Protein AF-A0A0S4TQX4-F1 (afdb_monomer_lite)

Foldseek 3Di:
DDDDDDDDDDDDDDDDDPPPPDDVPQVQLQDQDDPCLVPPCWTAHGNRTDHHDLLLSLLQVLLLPDLQSKDAQVSSCVSSPHPDPDRDSCVSCVVPNVCCVQFWDQDPVVNMIHTDHTPVCVVPRD

Radius of gyration: 23.14 Å; chains: 1; bounding box: 47×62×69 Å

pLDDT: mean 83.8, std 21.88, range [33.94, 98.69]

Organism: Ralstonia solanacearum (NCBI:txid305)

Sequence (126 aa):
MARSSRFLKVPANAPGTQQVGGEAEPRLTAQTTLRYVRSLGKAFIEGTECPLEPRQQAMLLALINDLNHEMGQDVLKAACGSQEQRFSPSKAFGRNPVVYKTFIRYLRDDERYALIIPDADRDWLR

Structure (mmCIF, N/CA/C/O backbone):
data_AF-A0A0S4TQX4-F1
#
_entry.id   AF-A0A0S4TQX4-F1
#
loop_
_atom_site.group_PDB
_atom_site.id
_atom_site.type_symbol
_atom_site.label_atom_id
_atom_site.label_alt_id
_atom_site.label_comp_id
_atom_site.label_asym_id
_atom_site.label_entity_id
_atom_site.label_seq_id
_atom_site.pdbx_PDB_ins_code
_atom_site.Cartn_x
_atom_site.Cartn_y
_atom_site.Cartn_z
_atom_site.occupancy
_atom_site.B_iso_or_equiv
_atom_site.auth_seq_id
_atom_site.auth_comp_id
_atom_site.auth_asym_id
_atom_site.auth_atom_id
_atom_site.pdbx_PDB_model_num
ATOM 1 N N . MET A 1 1 ? -28.808 48.641 56.479 1.00 40.00 1 MET A N 1
ATOM 2 C CA . MET A 1 1 ? -28.043 47.371 56.410 1.00 40.00 1 MET A CA 1
ATOM 3 C C . MET A 1 1 ? -28.328 46.767 55.035 1.00 40.00 1 MET A C 1
ATOM 5 O O . MET A 1 1 ? -29.462 46.399 54.806 1.00 40.00 1 MET A O 1
ATOM 9 N N . ALA A 1 2 ? -27.537 46.980 53.982 1.00 38.94 2 ALA A N 1
ATOM 10 C CA . ALA A 1 2 ? -26.154 46.571 53.698 1.00 38.94 2 ALA A CA 1
ATOM 11 C C . ALA A 1 2 ? -25.983 45.079 53.321 1.00 38.94 2 ALA A C 1
ATOM 13 O O . ALA A 1 2 ? -26.221 44.214 54.155 1.00 38.94 2 ALA A O 1
ATOM 14 N N . ARG A 1 3 ? -25.404 44.888 52.115 1.00 42.16 3 ARG A N 1
ATOM 15 C CA . ARG A 1 3 ? -24.689 43.736 51.499 1.00 42.16 3 ARG A CA 1
ATOM 16 C C . ARG A 1 3 ? -25.483 42.953 50.437 1.00 42.16 3 ARG A C 1
ATOM 18 O O . ARG A 1 3 ? -26.520 42.401 50.751 1.00 42.16 3 ARG A O 1
ATOM 25 N N . SER A 1 4 ? -25.148 42.986 49.139 1.00 39.31 4 SER A N 1
ATOM 26 C CA . SER A 1 4 ? -23.879 42.809 48.383 1.00 39.31 4 SER A CA 1
ATOM 27 C C . SER A 1 4 ? -23.724 41.379 47.834 1.00 39.31 4 SER A C 1
ATOM 29 O O . SER A 1 4 ? -23.507 40.439 48.587 1.00 39.31 4 SER A O 1
ATOM 31 N N . SER A 1 5 ? -23.855 41.294 46.504 1.00 43.19 5 SER A N 1
ATOM 32 C CA . SER A 1 5 ? -23.213 40.439 45.489 1.00 43.19 5 SER A CA 1
ATOM 33 C C . SER A 1 5 ? -22.584 39.084 45.867 1.00 43.19 5 SER A C 1
ATOM 35 O O . SER A 1 5 ? -21.618 39.050 46.622 1.00 43.19 5 SER A O 1
ATOM 37 N N . ARG A 1 6 ? -22.930 38.019 45.119 1.00 45.22 6 ARG A N 1
ATOM 38 C CA . ARG A 1 6 ? -22.107 37.399 44.039 1.00 45.22 6 ARG A CA 1
ATOM 39 C C . ARG A 1 6 ? -22.551 35.964 43.705 1.00 45.22 6 ARG A C 1
ATOM 41 O O . ARG A 1 6 ? -22.716 35.138 44.587 1.00 45.22 6 ARG A O 1
ATOM 48 N N . PHE A 1 7 ? -22.631 35.715 42.395 1.00 44.69 7 PHE A N 1
ATOM 49 C CA . PHE A 1 7 ? -22.237 34.514 41.645 1.00 44.69 7 PHE A CA 1
ATOM 50 C C . PHE A 1 7 ? -22.192 33.159 42.366 1.00 44.69 7 PHE A C 1
ATOM 52 O O . PHE A 1 7 ? -21.257 32.885 43.112 1.00 44.69 7 PHE A O 1
ATOM 59 N N . LEU A 1 8 ? -23.041 32.235 41.907 1.00 44.78 8 LEU A N 1
ATOM 60 C CA . LEU A 1 8 ? -22.633 30.846 41.710 1.00 44.78 8 LEU A CA 1
ATOM 61 C C . LEU A 1 8 ? -22.920 30.430 40.264 1.00 44.78 8 LEU A C 1
ATOM 63 O O . LEU A 1 8 ? -24.003 30.611 39.715 1.00 44.78 8 LEU A O 1
ATOM 67 N N . LYS A 1 9 ? -21.839 29.963 39.653 1.00 42.19 9 LYS A N 1
ATOM 68 C CA . LYS A 1 9 ? -21.628 29.577 38.266 1.00 42.19 9 LYS A CA 1
ATOM 69 C C . LYS A 1 9 ? -22.292 28.224 38.024 1.00 42.19 9 LYS A C 1
ATOM 71 O O . LYS A 1 9 ? -21.922 27.249 38.668 1.00 42.19 9 LYS A O 1
ATOM 76 N N . VAL A 1 10 ? -23.248 28.165 37.101 1.00 45.25 10 VAL A N 1
ATOM 77 C CA . VAL A 1 10 ? -23.809 26.892 36.630 1.00 45.25 10 VAL A CA 1
ATOM 78 C C . VAL A 1 10 ? -22.769 26.246 35.703 1.00 45.25 10 VAL A C 1
ATOM 80 O O . VAL A 1 10 ? -22.313 26.919 34.772 1.00 45.25 10 VAL A O 1
ATOM 83 N N . PRO A 1 11 ? -22.310 25.008 35.949 1.00 39.53 11 PRO A N 1
ATOM 84 C CA . PRO A 1 11 ? -21.361 24.355 35.059 1.00 39.53 11 PRO A CA 1
ATOM 85 C C . PRO A 1 11 ? -22.035 23.979 33.734 1.00 39.53 11 PRO A C 1
ATOM 87 O O . PRO A 1 11 ? -23.145 23.451 33.704 1.00 39.53 11 PRO A O 1
ATOM 90 N N . ALA A 1 12 ? -21.329 24.255 32.637 1.00 42.62 12 ALA A N 1
ATOM 91 C CA . ALA A 1 12 ? -21.652 23.771 31.306 1.00 42.62 12 ALA A CA 1
ATOM 92 C C . ALA A 1 12 ? -21.514 22.245 31.287 1.00 42.62 12 ALA A C 1
ATOM 94 O O . ALA A 1 12 ? -20.403 21.719 31.336 1.00 42.62 12 ALA A O 1
ATOM 95 N N . ASN A 1 13 ? -22.641 21.539 31.227 1.00 38.59 13 ASN A N 1
ATOM 96 C CA . ASN A 1 13 ? -22.648 20.112 30.960 1.00 38.59 13 ASN A CA 1
ATOM 97 C C . ASN A 1 13 ? -22.703 19.928 29.441 1.00 38.59 13 ASN A C 1
ATOM 99 O O . ASN A 1 13 ? -23.760 20.068 28.830 1.00 38.59 13 ASN A O 1
ATOM 103 N N . ALA A 1 14 ? -21.547 19.677 28.831 1.00 48.62 14 ALA A N 1
ATOM 104 C CA . ALA A 1 14 ? -21.477 19.096 27.502 1.00 48.62 14 ALA A CA 1
ATOM 105 C C . ALA A 1 14 ? -21.690 17.579 27.633 1.00 48.62 14 ALA A C 1
ATOM 107 O O . ALA A 1 14 ? -20.909 16.930 28.328 1.00 48.62 14 ALA A O 1
ATOM 108 N N . PRO A 1 15 ? -22.682 16.979 26.965 1.00 43.34 15 PRO A N 1
ATOM 109 C CA . PRO A 1 15 ? -22.567 15.606 26.504 1.00 43.34 15 PRO A CA 1
ATOM 110 C C . PRO A 1 15 ? -21.879 15.683 25.131 1.00 43.34 15 PRO A C 1
ATOM 112 O O . PRO A 1 15 ? -22.400 16.274 24.192 1.00 43.34 15 PRO A O 1
ATOM 115 N N . GLY A 1 16 ? -20.626 15.261 24.987 1.00 33.94 16 GLY A N 1
ATOM 116 C CA . GLY A 1 16 ? -20.206 13.905 25.307 1.00 33.94 16 GLY A CA 1
ATOM 117 C C . GLY A 1 16 ? -20.527 13.059 24.082 1.00 33.94 16 GLY A C 1
ATOM 118 O O . GLY A 1 16 ? -21.672 12.673 23.892 1.00 33.94 16 GLY A O 1
ATOM 119 N N . THR A 1 17 ? -19.517 12.909 23.226 1.00 47.66 17 THR A N 1
ATOM 120 C CA . THR A 1 17 ? -19.334 11.911 22.166 1.00 47.66 17 THR A CA 1
ATOM 121 C C . THR A 1 17 ? -20.561 11.036 21.897 1.00 47.66 17 THR A C 1
ATOM 123 O O . THR A 1 17 ? -20.849 10.127 22.672 1.00 47.66 17 THR A O 1
ATOM 126 N N . GLN A 1 18 ? -21.259 11.282 20.782 1.00 43.38 18 GLN A N 1
ATOM 127 C CA . GLN A 1 18 ? -22.227 10.324 20.246 1.00 43.38 18 GLN A CA 1
ATOM 128 C C . GLN A 1 18 ? -21.503 8.995 20.006 1.00 43.38 18 GLN A C 1
ATOM 130 O O . GLN A 1 18 ? -20.780 8.831 19.025 1.00 43.38 18 GLN A O 1
ATOM 135 N N . GLN A 1 19 ? -21.692 8.054 20.930 1.00 52.84 19 GLN A N 1
ATOM 136 C CA . GLN A 1 19 ? -21.580 6.640 20.632 1.00 52.84 19 GLN A CA 1
ATOM 137 C C . GLN A 1 19 ? -22.751 6.295 19.720 1.00 52.84 19 GLN A C 1
ATOM 139 O O . GLN A 1 19 ? -23.886 6.159 20.171 1.00 52.84 19 GLN A O 1
ATOM 144 N N . VAL A 1 20 ? -22.473 6.185 18.426 1.00 47.66 20 VAL A N 1
ATOM 145 C CA . VAL A 1 20 ? -23.361 5.491 17.498 1.00 47.66 20 VAL A CA 1
ATOM 146 C C . VAL A 1 20 ? -22.886 4.046 17.458 1.00 47.66 20 VAL A C 1
ATOM 148 O O . VAL A 1 20 ? -22.160 3.648 16.559 1.00 47.66 20 VAL A O 1
ATOM 151 N N . GLY A 1 21 ? -23.254 3.289 18.490 1.00 49.78 21 GLY A N 1
ATOM 152 C CA . GLY A 1 21 ? -23.304 1.836 18.407 1.00 49.78 21 GLY A CA 1
ATOM 153 C C . GLY A 1 21 ? -24.682 1.463 17.879 1.00 49.78 21 GLY A C 1
ATOM 154 O O . GLY A 1 21 ? -25.682 1.690 18.557 1.00 49.78 21 GLY A O 1
ATOM 155 N N . GLY A 1 22 ? -24.745 0.943 16.657 1.00 39.22 22 GLY A N 1
ATOM 156 C CA . GLY A 1 22 ? -25.994 0.532 16.022 1.00 39.22 22 GLY A CA 1
ATOM 157 C C . GLY A 1 22 ? -25.783 -0.717 15.184 1.00 39.22 22 GLY A C 1
ATOM 158 O O . GLY A 1 22 ? -25.526 -0.596 13.996 1.00 39.22 22 GLY A O 1
ATOM 159 N N . GLU A 1 23 ? -25.827 -1.882 15.838 1.00 46.19 23 GLU A N 1
ATOM 160 C CA . GLU A 1 23 ? -26.250 -3.235 15.397 1.00 46.19 23 GLU A CA 1
ATOM 161 C C . GLU A 1 23 ? -25.882 -3.793 13.993 1.00 46.19 23 GLU A C 1
ATOM 163 O O . GLU A 1 23 ? -26.218 -4.931 13.678 1.00 46.19 23 GLU A O 1
ATOM 168 N N . ALA A 1 24 ? -25.075 -3.098 13.192 1.00 45.72 24 ALA A N 1
ATOM 169 C CA . ALA A 1 24 ? -24.339 -3.604 12.024 1.00 45.72 24 ALA A CA 1
ATOM 170 C C . ALA A 1 24 ? -22.827 -3.752 12.311 1.00 45.72 24 ALA A C 1
ATOM 172 O O . ALA A 1 24 ? -22.045 -4.175 11.456 1.00 45.72 24 ALA A O 1
ATOM 173 N N . GLU A 1 25 ? -22.416 -3.399 13.529 1.00 44.56 25 GLU A N 1
ATOM 174 C CA . GLU A 1 25 ? -21.033 -3.122 13.910 1.00 44.56 25 GLU A CA 1
ATOM 175 C C . GLU A 1 25 ? -20.075 -4.322 13.962 1.00 44.56 25 GLU A C 1
ATOM 177 O O . GLU A 1 25 ? -18.976 -4.164 13.438 1.00 44.56 25 GLU A O 1
ATOM 182 N N . PRO A 1 26 ? -20.407 -5.538 14.451 1.00 44.69 26 PRO A N 1
ATOM 183 C CA . PRO A 1 26 ? -19.374 -6.560 14.663 1.00 44.69 26 PRO A CA 1
ATOM 184 C C . PRO A 1 26 ? -18.709 -7.027 13.360 1.00 44.69 26 PRO A C 1
ATOM 186 O O . PRO A 1 26 ? -17.575 -7.501 13.375 1.00 44.69 26 PRO A O 1
ATOM 189 N N . ARG A 1 27 ? -19.398 -6.883 12.217 1.00 47.56 27 ARG A N 1
ATOM 190 C CA . ARG A 1 27 ? -18.833 -7.221 10.906 1.00 47.56 27 ARG A CA 1
ATOM 191 C C . ARG A 1 27 ? -17.927 -6.146 10.346 1.00 47.56 27 ARG A C 1
ATOM 193 O O . ARG A 1 27 ? -17.054 -6.524 9.585 1.00 47.56 27 ARG A O 1
ATOM 200 N N . LEU A 1 28 ? -18.146 -4.864 10.643 1.00 51.53 28 LEU A N 1
ATOM 201 C CA . LEU A 1 28 ? -17.293 -3.762 10.177 1.00 51.53 28 LEU A CA 1
ATOM 202 C C . LEU A 1 28 ? -16.094 -3.574 11.114 1.00 51.53 28 LEU A C 1
ATOM 204 O O . LEU A 1 28 ? -14.975 -3.376 10.646 1.00 51.53 28 LEU A O 1
ATOM 208 N N . THR A 1 29 ? -16.301 -3.757 12.420 1.00 56.84 29 THR A N 1
ATOM 209 C CA . THR A 1 29 ? -15.272 -3.642 13.467 1.00 56.84 29 THR A CA 1
ATOM 210 C C . THR A 1 29 ? -14.285 -4.808 13.504 1.00 56.84 29 THR A C 1
ATOM 212 O O . THR A 1 29 ? -13.461 -4.856 14.406 1.00 56.84 29 THR A O 1
ATOM 215 N N . ALA A 1 30 ? -14.372 -5.768 12.582 1.00 76.44 30 ALA A N 1
ATOM 216 C CA . ALA A 1 30 ? -13.434 -6.887 12.472 1.00 76.44 30 ALA A CA 1
ATOM 217 C C . ALA A 1 30 ? -12.816 -7.003 11.067 1.00 76.44 30 ALA A C 1
ATOM 219 O O . ALA A 1 30 ? -12.166 -8.000 10.763 1.00 76.44 30 ALA A O 1
ATOM 220 N N . GLN A 1 31 ? -13.017 -6.022 10.178 1.00 90.00 31 GLN A N 1
ATOM 221 C CA . GLN A 1 31 ? -12.519 -6.137 8.804 1.00 90.00 31 GLN A CA 1
ATOM 222 C C . GLN A 1 31 ? -11.063 -5.719 8.694 1.00 90.00 31 GLN A C 1
ATOM 224 O O . GLN A 1 31 ? -10.644 -4.677 9.203 1.00 90.00 31 GLN A O 1
ATOM 229 N N . THR A 1 32 ? -10.315 -6.514 7.940 1.00 96.50 32 THR A N 1
ATOM 230 C CA . THR A 1 32 ? -9.062 -6.080 7.335 1.00 96.50 32 THR A CA 1
ATOM 231 C C . THR A 1 32 ? -9.394 -5.461 5.981 1.00 96.50 32 THR A C 1
ATOM 233 O O . THR A 1 32 ? -9.932 -6.155 5.123 1.00 96.50 32 THR A O 1
ATOM 236 N N . THR A 1 33 ? -9.148 -4.161 5.797 1.00 97.12 33 THR A N 1
ATOM 237 C CA . THR A 1 33 ? -9.560 -3.425 4.587 1.00 97.12 33 THR A CA 1
ATOM 238 C C . THR A 1 33 ? -8.674 -2.212 4.276 1.00 97.12 33 THR A C 1
ATOM 240 O O . THR A 1 33 ? -8.164 -1.526 5.170 1.00 97.12 33 THR A O 1
ATOM 243 N N . LEU A 1 34 ? -8.535 -1.928 2.978 1.00 97.94 34 LEU A N 1
ATOM 244 C CA . LEU A 1 34 ? -7.837 -0.792 2.376 1.00 97.94 34 LEU A CA 1
ATOM 245 C C . LEU A 1 34 ? -8.779 0.325 1.884 1.00 97.94 34 LEU A C 1
ATOM 2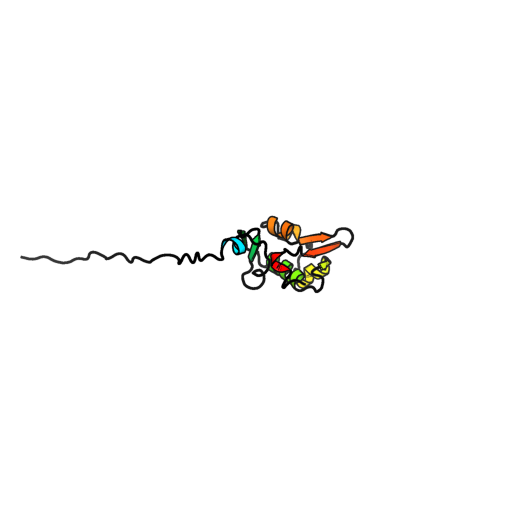47 O O . LEU A 1 34 ? -8.300 1.340 1.369 1.00 97.94 34 LEU A O 1
ATOM 251 N N . ARG A 1 35 ? -10.105 0.202 2.053 1.00 96.50 35 ARG A N 1
ATOM 252 C CA . ARG A 1 35 ? -11.100 1.180 1.549 1.00 96.50 35 ARG A CA 1
ATOM 253 C C . ARG A 1 35 ? -10.835 2.624 1.980 1.00 96.50 35 ARG A C 1
ATOM 255 O O . ARG A 1 35 ? -11.148 3.568 1.256 1.00 96.50 35 ARG A O 1
ATOM 262 N N . TYR A 1 36 ? -10.241 2.801 3.155 1.00 96.81 36 TYR A N 1
ATOM 263 C CA . TYR A 1 36 ? -10.014 4.105 3.777 1.00 96.81 36 TYR A CA 1
ATOM 264 C C . TYR A 1 36 ? -8.631 4.699 3.485 1.00 96.81 36 TYR A C 1
ATOM 266 O O . TYR A 1 36 ? -8.333 5.813 3.925 1.00 96.81 36 TYR A O 1
ATOM 274 N N . VAL A 1 37 ? -7.792 4.008 2.704 1.00 97.94 37 VAL A N 1
ATOM 275 C CA . VAL A 1 37 ? -6.441 4.483 2.380 1.00 97.94 37 VAL A CA 1
ATOM 276 C C . VAL A 1 37 ? -6.512 5.793 1.606 1.00 97.94 37 VAL A C 1
ATOM 278 O O . VAL A 1 37 ? -5.784 6.726 1.927 1.00 97.94 37 VAL A O 1
ATOM 281 N N . ARG A 1 38 ? -7.405 5.911 0.616 1.00 96.94 38 ARG A N 1
ATOM 282 C CA . ARG A 1 38 ? -7.525 7.128 -0.203 1.00 96.94 38 ARG A CA 1
ATOM 283 C C . ARG A 1 38 ? -8.141 8.298 0.558 1.00 96.94 38 ARG A C 1
ATOM 285 O O . ARG A 1 38 ? -7.643 9.412 0.450 1.00 96.94 38 ARG A O 1
ATOM 292 N N . SER A 1 39 ? -9.229 8.052 1.281 1.00 96.44 39 SER A N 1
ATOM 293 C CA . SER A 1 39 ? -10.046 9.101 1.897 1.00 96.44 39 SER A CA 1
ATOM 294 C C . SER A 1 39 ? -9.522 9.560 3.256 1.00 96.44 39 SER A C 1
ATOM 296 O O . SER A 1 39 ? -9.597 10.748 3.552 1.00 96.44 39 SER A O 1
ATOM 298 N N . LEU A 1 40 ? -8.993 8.643 4.073 1.00 96.25 40 LEU A N 1
ATOM 299 C CA . LEU A 1 40 ? -8.619 8.916 5.466 1.00 96.25 40 LEU A CA 1
ATOM 300 C C . LEU A 1 40 ? -7.127 8.721 5.759 1.00 96.25 40 LEU A C 1
ATOM 302 O O . LEU A 1 40 ? -6.690 9.056 6.856 1.00 96.25 40 LEU A O 1
ATOM 306 N N . GLY A 1 41 ? -6.348 8.151 4.833 1.00 97.69 41 GLY A N 1
ATOM 307 C CA . GLY A 1 41 ? -4.956 7.781 5.112 1.00 97.69 41 GLY A CA 1
ATOM 308 C C . GLY A 1 41 ? -4.842 6.703 6.193 1.00 97.69 41 GLY A C 1
ATOM 309 O O . GLY A 1 41 ? -3.897 6.700 6.980 1.00 97.69 41 GLY A O 1
ATOM 310 N N . LYS A 1 42 ? -5.823 5.797 6.255 1.00 97.69 42 LYS A N 1
ATOM 311 C CA . LYS A 1 42 ? -5.879 4.702 7.228 1.00 97.69 42 LYS A CA 1
ATOM 312 C C . LYS A 1 42 ? -6.088 3.369 6.524 1.00 97.69 42 LYS A C 1
ATOM 314 O O . LYS A 1 42 ? -6.860 3.285 5.571 1.00 97.69 42 LYS A O 1
ATOM 319 N N . ALA A 1 43 ? -5.442 2.333 7.040 1.00 97.44 43 ALA A N 1
ATOM 320 C CA . ALA A 1 43 ? -5.841 0.950 6.809 1.00 97.44 43 ALA A CA 1
ATOM 321 C C . ALA A 1 43 ? -6.512 0.410 8.077 1.00 97.44 43 ALA A C 1
ATOM 323 O O . ALA A 1 43 ? -6.280 0.932 9.168 1.00 97.44 43 ALA A O 1
ATOM 324 N N . PHE A 1 44 ? -7.327 -0.628 7.943 1.00 97.06 44 PHE A N 1
ATOM 325 C CA . PHE A 1 44 ? -7.901 -1.339 9.083 1.00 97.06 44 PHE A CA 1
ATOM 326 C C . PHE A 1 44 ? -7.434 -2.784 9.033 1.00 97.06 44 PHE A C 1
ATOM 328 O O . PHE A 1 44 ? -7.426 -3.379 7.958 1.00 97.06 44 PHE A O 1
ATOM 335 N N . ILE 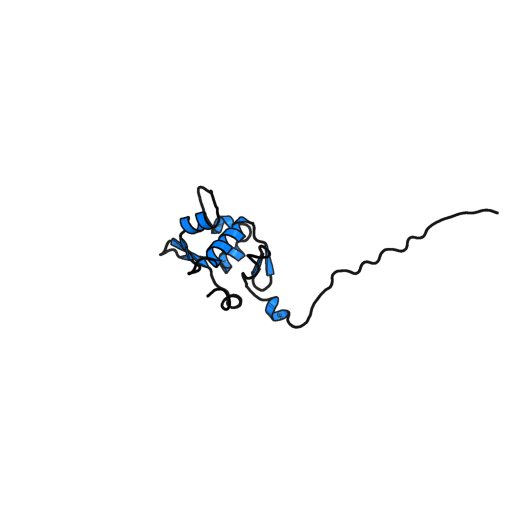A 1 45 ? -7.022 -3.334 10.171 1.00 97.00 45 ILE A N 1
ATOM 336 C CA . ILE A 1 45 ? -6.598 -4.731 10.298 1.00 97.00 45 ILE A CA 1
ATOM 337 C C . ILE A 1 45 ? -7.402 -5.330 11.435 1.00 97.00 45 ILE A C 1
ATOM 339 O O . ILE A 1 45 ? -7.253 -4.897 12.575 1.00 97.00 45 ILE A O 1
ATOM 343 N N . GLU A 1 46 ? -8.294 -6.264 11.109 1.00 94.69 46 GLU A N 1
ATOM 344 C CA . GLU A 1 46 ? -9.248 -6.834 12.068 1.00 94.69 46 GLU A CA 1
ATOM 345 C C . GLU A 1 46 ? -10.000 -5.732 12.843 1.00 94.69 46 GLU A C 1
ATOM 347 O O . GLU A 1 46 ? -10.168 -5.790 14.056 1.00 94.69 46 GLU A O 1
ATOM 352 N N . GLY A 1 47 ? -10.381 -4.662 12.130 1.00 91.88 47 GLY A N 1
ATOM 353 C CA . GLY A 1 47 ? -11.023 -3.463 12.678 1.00 91.88 47 GLY A CA 1
ATOM 354 C C . GLY A 1 47 ? -10.136 -2.530 13.500 1.00 91.88 47 GLY A C 1
ATOM 355 O O . GLY A 1 47 ? -10.585 -1.453 13.886 1.00 91.88 47 GLY A O 1
ATOM 356 N N . THR A 1 48 ? -8.869 -2.875 13.725 1.00 94.62 48 THR A N 1
ATOM 357 C CA . THR A 1 48 ? -7.904 -1.969 14.352 1.00 94.62 48 THR A CA 1
ATOM 358 C C . THR A 1 48 ? -7.448 -0.917 13.349 1.00 94.62 48 THR A C 1
ATOM 360 O O . THR A 1 48 ? -6.875 -1.241 12.304 1.00 94.62 48 THR A O 1
ATOM 363 N N . GLU A 1 49 ? -7.664 0.355 13.684 1.00 95.44 49 GLU A N 1
ATOM 364 C CA . GLU A 1 49 ? -7.171 1.478 12.890 1.00 95.44 49 GLU A CA 1
ATOM 365 C C . GLU A 1 49 ? -5.642 1.495 12.841 1.00 95.44 49 GLU A C 1
A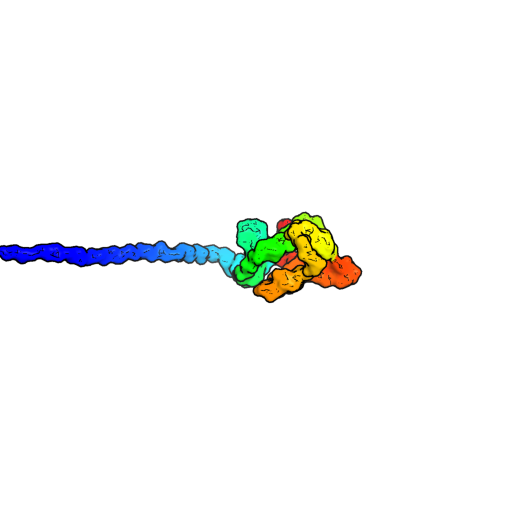TOM 367 O O . GLU A 1 49 ? -4.959 1.542 13.863 1.00 95.44 49 GLU A O 1
ATOM 372 N N . CYS A 1 50 ? -5.105 1.541 11.627 1.00 97.12 50 CYS A N 1
ATOM 373 C CA . CYS A 1 50 ? -3.685 1.675 11.352 1.00 97.12 50 CYS A CA 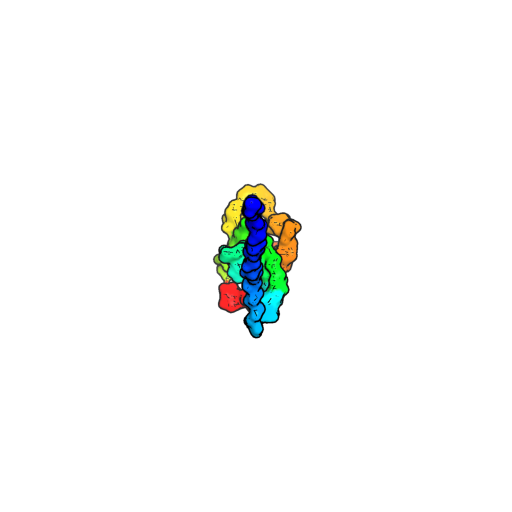1
ATOM 374 C C . CYS A 1 50 ? -3.448 2.981 10.577 1.00 97.12 50 CYS A C 1
ATOM 376 O O . CYS A 1 50 ? -3.580 2.994 9.347 1.00 97.12 50 CYS A O 1
ATOM 378 N N . PRO A 1 51 ? -3.105 4.089 11.264 1.00 97.69 51 PRO A N 1
ATOM 379 C CA . PRO A 1 51 ? -2.722 5.331 10.603 1.00 97.69 51 PRO A CA 1
ATOM 380 C C . PRO A 1 51 ? -1.507 5.116 9.698 1.00 97.69 51 PRO A C 1
ATOM 382 O O . PRO A 1 51 ? -0.547 4.436 10.078 1.00 97.69 51 PRO A O 1
ATOM 385 N N . LEU A 1 52 ? -1.553 5.700 8.503 1.00 98.38 52 LEU A N 1
ATOM 386 C CA . LEU A 1 52 ? -0.481 5.614 7.522 1.00 98.38 52 LEU A CA 1
ATOM 387 C C . LEU A 1 52 ? 0.275 6.935 7.470 1.00 98.38 52 LEU A C 1
ATOM 389 O O . LEU A 1 52 ? -0.317 8.009 7.377 1.00 98.38 52 LEU A O 1
ATOM 393 N N . GLU A 1 53 ? 1.601 6.860 7.468 1.00 97.38 53 GLU A N 1
ATOM 394 C CA . GLU A 1 53 ? 2.402 8.018 7.079 1.00 97.38 53 GLU A CA 1
ATOM 395 C C . GLU A 1 53 ? 2.142 8.355 5.598 1.00 97.38 53 GLU A C 1
ATOM 397 O O . GLU A 1 53 ? 1.868 7.442 4.810 1.00 97.38 53 GLU A O 1
ATOM 402 N N . PRO A 1 54 ? 2.297 9.621 5.160 1.00 96.88 54 PRO A N 1
ATOM 403 C CA . PRO A 1 54 ? 2.008 10.020 3.777 1.00 96.88 54 PRO A CA 1
ATOM 404 C C . PRO A 1 54 ? 2.683 9.128 2.729 1.00 96.88 54 PRO A C 1
ATOM 406 O O . PRO A 1 54 ? 2.096 8.769 1.711 1.00 96.88 54 PRO A O 1
ATOM 409 N N . ARG A 1 55 ? 3.913 8.692 3.013 1.00 95.62 55 ARG A N 1
ATOM 410 C CA . ARG A 1 55 ? 4.660 7.788 2.140 1.00 95.62 55 ARG A CA 1
ATOM 411 C C . ARG A 1 55 ? 4.085 6.369 2.105 1.00 95.62 55 ARG A C 1
ATOM 413 O O . ARG A 1 55 ? 4.048 5.748 1.048 1.00 95.62 55 ARG A O 1
ATOM 420 N N . GLN A 1 56 ? 3.651 5.851 3.252 1.00 98.06 56 GLN A N 1
ATOM 421 C CA . GLN A 1 56 ? 3.004 4.540 3.366 1.00 98.06 56 GLN A CA 1
ATOM 422 C C . GLN A 1 56 ? 1.692 4.522 2.581 1.00 98.06 56 GLN A C 1
ATOM 424 O O . GLN A 1 56 ? 1.459 3.614 1.784 1.00 98.06 56 GLN A O 1
ATOM 429 N N . GLN A 1 57 ? 0.893 5.579 2.740 1.00 98.50 57 GLN A N 1
ATOM 430 C CA . GLN A 1 57 ? -0.331 5.793 1.980 1.00 98.50 57 GLN A CA 1
ATOM 431 C C . GLN A 1 57 ? -0.050 5.869 0.474 1.00 98.50 57 GLN A C 1
ATOM 433 O O . GLN A 1 57 ? -0.720 5.189 -0.297 1.00 98.50 57 GLN A O 1
ATOM 438 N N . ALA A 1 58 ? 0.963 6.629 0.049 1.00 98.44 58 ALA A N 1
ATOM 439 C CA . ALA A 1 58 ? 1.326 6.751 -1.363 1.00 98.44 58 ALA A CA 1
ATOM 440 C C . ALA A 1 58 ? 1.728 5.406 -1.994 1.00 98.44 58 ALA A C 1
ATOM 442 O O . ALA A 1 58 ? 1.316 5.114 -3.114 1.00 98.44 58 ALA A O 1
ATOM 443 N N . MET A 1 59 ? 2.484 4.561 -1.282 1.00 98.50 59 MET A N 1
ATOM 444 C CA . MET A 1 59 ? 2.842 3.221 -1.770 1.00 98.50 59 MET A CA 1
ATOM 445 C C . MET A 1 59 ? 1.621 2.303 -1.904 1.00 98.50 59 MET A C 1
ATOM 447 O O . MET A 1 59 ? 1.479 1.632 -2.922 1.00 98.50 59 MET A O 1
ATOM 451 N N . LEU A 1 60 ? 0.720 2.292 -0.914 1.00 98.62 60 LEU A N 1
ATOM 452 C CA . LEU A 1 60 ? -0.512 1.501 -0.997 1.00 98.62 60 LEU A CA 1
ATOM 453 C C . LEU A 1 60 ? -1.426 2.000 -2.118 1.00 98.62 60 LEU A C 1
ATOM 455 O O . LEU A 1 60 ? -1.960 1.188 -2.862 1.00 98.62 60 LEU A O 1
ATOM 459 N N . LEU A 1 61 ? -1.566 3.318 -2.292 1.00 98.69 61 LEU A N 1
ATOM 460 C CA . LEU A 1 61 ? -2.337 3.891 -3.398 1.00 98.69 61 LEU A CA 1
ATOM 461 C C . LEU A 1 61 ? -1.744 3.545 -4.761 1.00 98.69 61 LEU A C 1
ATOM 463 O O . LEU A 1 61 ? -2.508 3.293 -5.686 1.00 98.69 61 LEU A O 1
ATOM 467 N N . ALA A 1 62 ? -0.417 3.531 -4.897 1.00 98.56 62 ALA A N 1
ATOM 468 C CA . ALA A 1 62 ? 0.229 3.120 -6.138 1.00 98.56 62 ALA A CA 1
ATOM 469 C C . ALA A 1 62 ? -0.156 1.677 -6.497 1.00 98.56 62 ALA A C 1
ATOM 471 O O . ALA A 1 62 ? -0.651 1.447 -7.593 1.00 98.56 62 ALA A O 1
ATOM 472 N N . LEU A 1 63 ? -0.041 0.739 -5.551 1.00 98.56 63 LEU A N 1
ATOM 473 C CA . LEU A 1 63 ? -0.436 -0.658 -5.762 1.00 98.56 63 LEU A CA 1
ATOM 474 C C . LEU A 1 63 ? -1.948 -0.817 -6.005 1.00 98.56 63 LEU A C 1
ATOM 476 O O . LEU A 1 63 ? -2.346 -1.519 -6.922 1.00 98.56 63 LEU A O 1
ATOM 480 N N . ILE A 1 64 ? -2.801 -0.127 -5.242 1.00 98.38 64 ILE A N 1
ATOM 481 C CA . ILE A 1 64 ? -4.266 -0.143 -5.428 1.00 98.38 64 ILE A CA 1
ATOM 482 C C . ILE A 1 64 ? -4.666 0.299 -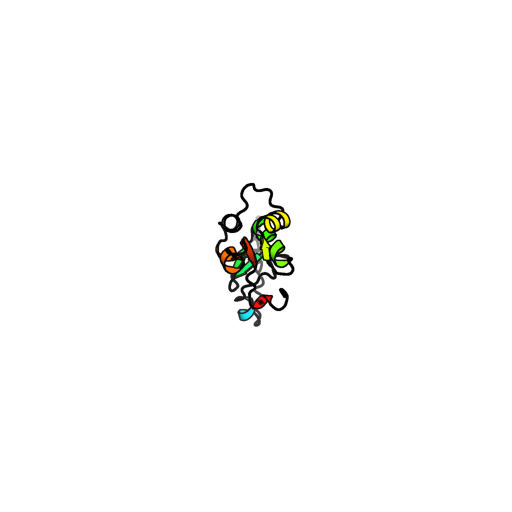6.843 1.00 98.38 64 ILE A C 1
ATOM 484 O O . ILE A 1 64 ? -5.627 -0.224 -7.393 1.00 98.38 64 ILE A O 1
ATOM 488 N N . ASN A 1 65 ? -3.948 1.263 -7.425 1.00 97.44 65 ASN A N 1
ATOM 489 C CA . ASN A 1 65 ? -4.276 1.819 -8.740 1.00 97.44 65 ASN A CA 1
ATOM 490 C C . ASN A 1 65 ? -3.592 1.091 -9.905 1.00 97.44 65 ASN A C 1
ATOM 492 O O . ASN A 1 65 ? -3.890 1.410 -11.056 1.00 97.44 65 ASN A O 1
ATOM 496 N N . ASP A 1 66 ? -2.669 0.166 -9.633 1.00 97.81 66 ASP A N 1
ATOM 497 C CA . ASP A 1 66 ? -2.106 -0.699 -10.666 1.00 97.81 66 ASP A CA 1
ATOM 498 C C . ASP A 1 66 ? -3.141 -1.736 -11.110 1.00 97.81 66 ASP A C 1
ATOM 500 O O . ASP A 1 66 ? -3.831 -2.311 -10.271 1.00 97.81 66 ASP A O 1
ATOM 504 N N . LEU A 1 67 ? -3.207 -2.016 -12.416 1.00 95.44 67 LEU A N 1
ATOM 505 C CA . LEU A 1 67 ? -4.168 -2.966 -12.986 1.00 95.44 67 LEU A CA 1
ATOM 506 C C . LEU A 1 67 ? -4.015 -4.384 -12.420 1.00 95.44 67 LEU A C 1
ATOM 508 O O . LEU A 1 67 ? -5.003 -5.090 -12.288 1.00 95.44 67 LEU A O 1
ATOM 512 N N . ASN A 1 68 ? -2.788 -4.807 -12.109 1.00 95.50 68 ASN A N 1
ATOM 513 C CA . ASN A 1 68 ? -2.516 -6.133 -11.549 1.00 95.50 68 ASN A CA 1
ATOM 514 C C . ASN A 1 68 ? -2.245 -6.074 -10.043 1.00 95.50 68 ASN A C 1
ATOM 516 O O . ASN A 1 68 ? -1.819 -7.063 -9.449 1.00 95.50 68 ASN A O 1
ATOM 520 N N . HIS A 1 69 ? -2.422 -4.901 -9.435 1.00 97.50 69 HIS A N 1
ATOM 521 C CA . HIS A 1 69 ? -2.035 -4.620 -8.061 1.00 97.50 69 HIS A CA 1
ATOM 522 C C . HIS A 1 69 ? -0.577 -4.970 -7.739 1.00 97.50 69 HIS A C 1
ATOM 524 O O . HIS A 1 69 ? -0.238 -5.308 -6.601 1.00 97.50 69 HIS A O 1
ATOM 530 N N . GLU A 1 70 ? 0.299 -4.886 -8.743 1.00 97.25 70 GLU A N 1
ATOM 531 C CA . GLU A 1 70 ? 1.668 -5.368 -8.656 1.00 97.25 70 GLU A CA 1
ATOM 532 C C . GLU A 1 70 ? 2.638 -4.472 -9.422 1.00 97.25 70 GLU A C 1
ATOM 534 O O . GLU A 1 70 ? 2.516 -4.238 -10.623 1.00 97.25 70 GLU A O 1
ATOM 539 N N . MET A 1 71 ? 3.694 -4.029 -8.746 1.00 98.25 71 MET A N 1
ATOM 540 C CA . MET A 1 71 ? 4.685 -3.133 -9.329 1.00 98.25 71 MET A CA 1
ATOM 541 C C . MET A 1 71 ? 6.107 -3.600 -9.031 1.00 98.25 71 MET A C 1
ATOM 543 O O . MET A 1 71 ? 6.429 -4.000 -7.913 1.00 98.25 71 MET A O 1
ATOM 547 N N . GLY A 1 72 ? 6.987 -3.488 -10.029 1.00 97.19 72 GLY A N 1
ATOM 548 C CA . GLY A 1 72 ? 8.430 -3.595 -9.805 1.00 97.19 72 GLY A CA 1
ATOM 549 C C . GLY A 1 72 ? 8.936 -2.455 -8.917 1.00 97.19 72 GLY A C 1
ATOM 550 O O . GLY A 1 72 ? 8.292 -1.408 -8.806 1.00 97.19 72 GLY A O 1
ATOM 551 N N . GLN A 1 73 ? 10.097 -2.638 -8.288 1.00 95.25 73 GLN A N 1
ATOM 552 C CA . GLN A 1 73 ? 10.628 -1.688 -7.304 1.00 95.25 73 GLN A CA 1
ATOM 553 C C . GLN A 1 73 ? 10.734 -0.246 -7.833 1.00 95.25 73 GLN A C 1
ATOM 555 O O . GLN A 1 73 ? 10.270 0.683 -7.170 1.00 95.25 73 GLN A O 1
ATOM 560 N N . ASP A 1 74 ? 11.316 -0.051 -9.019 1.00 95.00 74 ASP A N 1
ATOM 561 C CA . ASP A 1 74 ? 11.521 1.287 -9.590 1.00 95.00 74 ASP A CA 1
ATOM 562 C C . ASP A 1 74 ? 10.211 1.940 -10.039 1.00 95.00 74 ASP A C 1
ATOM 564 O O . ASP A 1 74 ? 10.021 3.146 -9.864 1.00 95.00 74 ASP A O 1
ATOM 568 N N . VAL A 1 75 ? 9.271 1.134 -10.540 1.00 97.56 75 VAL A N 1
ATOM 569 C CA . VAL A 1 75 ? 7.928 1.595 -10.915 1.00 97.56 75 VAL A CA 1
ATOM 570 C C . VAL A 1 75 ? 7.168 2.054 -9.674 1.00 97.56 75 VAL A C 1
ATOM 572 O O . VAL A 1 75 ? 6.646 3.166 -9.659 1.00 97.56 75 VAL A O 1
ATOM 575 N N . LEU A 1 76 ? 7.172 1.257 -8.601 1.00 98.00 76 LEU A N 1
ATOM 576 C CA . LEU A 1 76 ? 6.532 1.619 -7.336 1.00 98.00 76 LEU A CA 1
ATOM 577 C C . LEU A 1 76 ? 7.158 2.881 -6.732 1.00 98.00 76 LEU A C 1
ATOM 579 O O . LEU A 1 76 ? 6.446 3.779 -6.277 1.00 98.00 76 LEU A O 1
ATOM 583 N N . LYS A 1 77 ? 8.493 2.971 -6.748 1.00 97.31 77 LYS A N 1
ATOM 584 C CA . LYS A 1 77 ? 9.238 4.149 -6.293 1.00 97.31 77 LYS A CA 1
ATOM 585 C C . LYS A 1 77 ? 8.777 5.412 -7.021 1.00 97.31 77 LYS A C 1
ATOM 587 O O . LYS A 1 77 ? 8.479 6.409 -6.362 1.00 97.31 77 LYS A O 1
ATOM 592 N N . ALA A 1 78 ? 8.702 5.362 -8.350 1.00 97.44 78 ALA A N 1
ATOM 593 C CA . ALA A 1 78 ? 8.247 6.480 -9.167 1.00 97.44 78 ALA A CA 1
ATOM 594 C C . ALA A 1 78 ? 6.766 6.808 -8.912 1.00 97.44 78 ALA A C 1
ATOM 596 O O . ALA A 1 78 ? 6.432 7.968 -8.678 1.00 97.44 78 ALA A O 1
ATOM 597 N N . ALA A 1 79 ? 5.895 5.796 -8.874 1.00 97.69 79 ALA A N 1
ATOM 598 C CA . ALA A 1 79 ? 4.452 5.956 -8.694 1.00 97.69 79 ALA A CA 1
ATOM 599 C C . ALA A 1 79 ? 4.076 6.582 -7.340 1.00 97.69 79 ALA A C 1
ATOM 601 O O . ALA A 1 79 ? 3.140 7.374 -7.265 1.00 97.69 79 ALA A O 1
ATOM 602 N N . CYS A 1 80 ? 4.826 6.283 -6.273 1.00 96.50 80 CYS A N 1
ATOM 603 C CA . CYS A 1 80 ? 4.645 6.921 -4.965 1.00 96.50 80 CYS A CA 1
ATOM 604 C C . CYS A 1 80 ? 5.448 8.228 -4.785 1.00 96.50 80 CYS A C 1
ATOM 606 O O . CYS A 1 80 ? 5.484 8.770 -3.679 1.00 96.50 80 CYS A O 1
ATOM 608 N N . GLY A 1 81 ? 6.109 8.729 -5.837 1.00 95.38 81 GLY A N 1
ATOM 609 C CA . GLY A 1 81 ? 6.854 9.993 -5.819 1.00 95.38 81 GLY A CA 1
ATOM 610 C C . GLY A 1 81 ? 8.131 9.976 -4.970 1.00 95.38 81 GLY A C 1
ATOM 611 O O . GLY A 1 81 ? 8.590 11.027 -4.521 1.00 95.38 81 GLY A O 1
ATOM 612 N N . SER A 1 82 ? 8.713 8.805 -4.700 1.00 93.19 82 SER A N 1
ATOM 613 C CA . SER A 1 82 ? 9.880 8.697 -3.822 1.00 93.19 82 SER A CA 1
ATOM 614 C C . SER A 1 82 ? 11.184 9.037 -4.552 1.00 93.19 82 SER A C 1
ATOM 616 O O . SER A 1 82 ? 11.555 8.404 -5.537 1.00 93.19 82 SER A O 1
ATOM 618 N N . GLN A 1 83 ? 11.941 9.990 -4.006 1.00 91.56 83 GLN A N 1
ATOM 619 C CA . GLN A 1 83 ? 13.266 10.381 -4.511 1.00 91.56 83 GLN A CA 1
ATOM 620 C C . GLN A 1 83 ? 14.429 9.687 -3.781 1.00 91.56 83 GLN A C 1
ATOM 622 O O . GLN A 1 83 ? 15.593 10.002 -4.015 1.00 91.56 83 GLN A O 1
ATOM 627 N N . GLU A 1 84 ? 14.150 8.742 -2.879 1.00 88.19 84 GLU A N 1
ATOM 628 C CA . GLU A 1 84 ? 15.201 8.125 -2.070 1.00 88.19 84 GLU A CA 1
ATOM 629 C C . GLU A 1 84 ? 16.191 7.322 -2.908 1.00 88.19 84 GLU A C 1
ATOM 631 O O . GLU A 1 84 ? 15.813 6.562 -3.798 1.00 88.19 84 GLU A O 1
ATOM 636 N N . GLN A 1 85 ? 17.475 7.422 -2.570 1.00 86.56 85 GLN A N 1
ATOM 637 C CA . GLN A 1 85 ? 18.512 6.647 -3.245 1.00 86.56 85 GLN A CA 1
ATOM 638 C C . GLN A 1 85 ? 18.331 5.136 -3.027 1.00 86.56 85 GLN A C 1
ATOM 640 O O . GLN A 1 85 ? 18.552 4.349 -3.942 1.00 86.56 85 GLN A O 1
ATOM 645 N N . ARG A 1 86 ? 17.891 4.729 -1.829 1.00 88.69 86 ARG A N 1
ATOM 646 C CA . ARG A 1 86 ? 17.617 3.331 -1.469 1.00 88.69 86 ARG A CA 1
ATOM 647 C C . ARG A 1 86 ? 16.147 3.160 -1.118 1.00 88.69 86 ARG A C 1
ATOM 649 O O . ARG A 1 86 ? 15.766 3.274 0.043 1.00 88.69 86 ARG A O 1
ATOM 656 N N . PHE A 1 87 ? 15.336 2.883 -2.129 1.0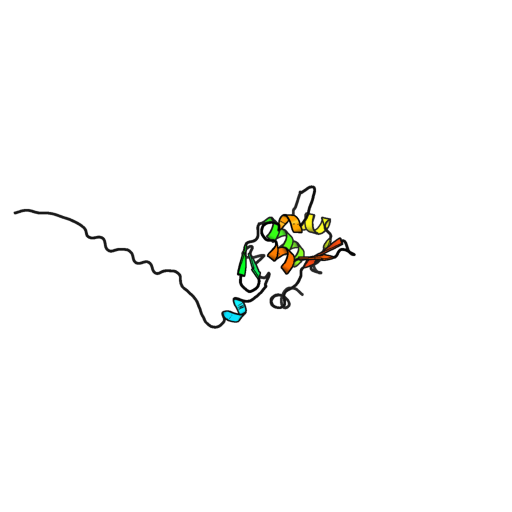0 93.06 87 PHE A N 1
ATOM 657 C CA . PHE A 1 87 ? 13.917 2.625 -1.940 1.00 93.06 87 PHE A CA 1
ATOM 658 C C . PHE A 1 87 ? 13.707 1.228 -1.349 1.00 93.06 87 PHE A C 1
ATOM 660 O O . PHE A 1 87 ? 14.132 0.231 -1.921 1.00 93.06 87 PHE A O 1
ATOM 667 N N . SER A 1 88 ? 13.085 1.160 -0.175 1.00 94.31 88 SER A N 1
ATOM 668 C CA . SER A 1 88 ? 12.792 -0.103 0.500 1.00 94.31 88 SER A CA 1
ATOM 669 C C . SER A 1 88 ? 11.439 0.007 1.201 1.00 94.31 88 SER A C 1
ATOM 671 O O . SER A 1 88 ? 11.370 0.579 2.294 1.00 94.31 88 SER A O 1
ATOM 673 N N . PRO A 1 89 ? 10.362 -0.526 0.595 1.00 95.69 89 PRO A N 1
ATOM 674 C CA . PRO A 1 89 ? 9.030 -0.520 1.188 1.00 95.69 89 PRO A CA 1
ATOM 675 C C . PRO A 1 89 ? 9.020 -1.060 2.621 1.00 95.69 89 PRO A C 1
ATOM 677 O O . PRO A 1 89 ? 8.569 -0.367 3.525 1.00 95.69 89 PRO A O 1
ATOM 680 N N . SER A 1 90 ? 9.635 -2.215 2.887 1.00 96.06 90 SER A N 1
ATOM 681 C CA . SER A 1 90 ? 9.685 -2.782 4.245 1.00 96.06 90 SER A CA 1
ATOM 682 C C . SER A 1 90 ? 10.285 -1.828 5.289 1.00 96.06 90 SER A C 1
ATOM 684 O O . SER A 1 90 ? 9.783 -1.758 6.410 1.00 96.06 90 SER A O 1
ATOM 686 N N . LYS A 1 91 ? 11.313 -1.045 4.928 1.00 95.69 91 LYS A N 1
ATOM 687 C CA . LYS A 1 91 ? 11.889 -0.018 5.812 1.00 95.69 91 LYS A CA 1
ATOM 688 C C . LYS A 1 91 ? 10.971 1.188 5.981 1.00 95.69 91 LYS A C 1
ATOM 690 O O . LYS A 1 91 ? 10.851 1.698 7.092 1.00 95.69 91 LYS A O 1
ATOM 695 N N . ALA A 1 92 ? 10.300 1.625 4.917 1.00 95.38 92 ALA A N 1
ATOM 696 C CA . ALA A 1 92 ? 9.336 2.725 4.978 1.00 95.38 92 ALA A CA 1
ATOM 697 C C . ALA A 1 92 ? 8.127 2.404 5.883 1.00 95.38 92 ALA A C 1
ATOM 699 O O . ALA A 1 92 ? 7.535 3.301 6.481 1.00 95.38 92 ALA A O 1
ATOM 700 N N . PHE A 1 93 ? 7.803 1.122 6.052 1.00 97.38 93 PHE A N 1
ATOM 701 C CA . PHE A 1 93 ? 6.808 0.640 7.010 1.00 97.38 93 PHE A CA 1
ATOM 702 C C . PHE A 1 93 ? 7.400 0.246 8.376 1.00 97.38 93 PHE A C 1
ATOM 704 O O . PHE A 1 93 ? 6.724 -0.398 9.169 1.00 97.38 93 PHE A O 1
ATOM 711 N N . GLY A 1 94 ? 8.630 0.648 8.715 1.00 96.06 94 GLY A N 1
ATOM 712 C CA . GLY A 1 94 ? 9.283 0.241 9.968 1.00 96.06 94 GLY A CA 1
ATOM 713 C C . GLY A 1 94 ? 8.513 0.615 11.244 1.00 96.06 94 GLY A C 1
ATOM 714 O O . GLY A 1 94 ? 8.569 -0.116 12.228 1.00 96.06 94 GLY A O 1
ATOM 715 N N . ARG A 1 95 ? 7.750 1.716 11.217 1.00 93.19 95 ARG A N 1
ATOM 716 C CA . ARG A 1 95 ? 6.861 2.143 12.316 1.00 93.19 95 ARG A CA 1
ATOM 717 C C . ARG A 1 95 ? 5.493 1.462 12.303 1.00 93.19 95 ARG A C 1
ATOM 719 O O . ARG A 1 95 ? 4.815 1.462 13.322 1.00 93.19 95 ARG A O 1
ATOM 726 N N . ASN A 1 96 ? 5.096 0.888 11.169 1.00 94.94 96 ASN A N 1
ATOM 727 C CA . ASN A 1 96 ? 3.837 0.169 11.013 1.00 94.94 96 ASN A CA 1
ATOM 728 C C . ASN A 1 96 ? 4.051 -1.164 10.262 1.00 94.94 96 ASN A C 1
ATOM 730 O O . ASN A 1 96 ? 3.538 -1.365 9.155 1.00 94.94 96 ASN A O 1
ATOM 734 N N . PRO A 1 97 ? 4.859 -2.086 10.825 1.00 97.19 97 PRO A N 1
ATOM 735 C CA . PRO A 1 97 ? 5.268 -3.297 10.118 1.00 97.19 97 PRO A CA 1
ATOM 736 C C . PRO A 1 97 ? 4.106 -4.273 9.904 1.00 97.19 97 PRO A C 1
ATOM 738 O O . PRO A 1 97 ? 4.179 -5.118 9.013 1.00 97.19 97 PRO A O 1
ATOM 741 N N . VAL A 1 98 ? 3.042 -4.168 10.708 1.00 97.69 98 VAL A N 1
ATOM 742 C CA . VAL A 1 98 ? 1.839 -4.998 10.575 1.00 97.69 98 VAL A CA 1
ATOM 743 C C . VAL A 1 98 ? 1.084 -4.677 9.285 1.00 97.69 98 VAL A C 1
ATOM 745 O O . VAL A 1 98 ? 0.718 -5.604 8.569 1.00 97.69 98 VAL A O 1
ATOM 748 N N . VAL A 1 99 ? 0.963 -3.399 8.907 1.00 98.19 99 VAL A N 1
ATOM 749 C CA . VAL A 1 99 ? 0.362 -2.994 7.624 1.00 98.19 99 VAL A CA 1
ATOM 750 C C . VAL A 1 99 ? 1.138 -3.587 6.455 1.00 98.19 99 VAL A C 1
ATOM 752 O O . VAL A 1 99 ? 0.541 -4.199 5.575 1.00 98.19 99 VAL A O 1
ATOM 755 N N . TYR A 1 100 ? 2.469 -3.476 6.469 1.00 98.38 100 TYR A N 1
ATOM 756 C CA . TYR A 1 100 ? 3.293 -4.037 5.399 1.00 98.38 100 TYR A CA 1
ATOM 757 C C . TYR A 1 100 ? 3.072 -5.540 5.239 1.00 98.38 100 TYR A C 1
ATOM 759 O O . TYR A 1 100 ? 2.789 -6.002 4.143 1.00 98.38 100 TYR A O 1
ATOM 767 N N . LYS A 1 101 ? 3.150 -6.298 6.337 1.00 98.06 101 LYS A N 1
ATOM 768 C CA . LYS A 1 101 ? 2.983 -7.758 6.306 1.00 98.06 101 LYS A CA 1
ATOM 769 C C . LYS A 1 101 ? 1.574 -8.197 5.906 1.00 98.06 101 LYS A C 1
ATOM 771 O O . LYS A 1 101 ? 1.425 -9.284 5.363 1.00 98.06 101 LYS A O 1
ATOM 776 N N . THR A 1 102 ? 0.569 -7.377 6.203 1.00 98.44 102 THR A N 1
ATOM 777 C CA . THR A 1 102 ? -0.839 -7.698 5.940 1.00 98.44 102 THR A CA 1
ATOM 778 C C . THR A 1 102 ? -1.219 -7.425 4.492 1.00 98.44 102 THR A C 1
ATOM 780 O O . THR A 1 102 ? -1.935 -8.222 3.898 1.00 98.44 102 THR A O 1
ATOM 783 N N . PHE A 1 103 ? -0.731 -6.325 3.913 1.00 98.44 103 PHE A N 1
ATOM 784 C CA . PHE A 1 103 ? -1.208 -5.843 2.615 1.00 98.44 103 PHE A CA 1
ATOM 785 C C . PHE A 1 103 ? -0.172 -5.901 1.497 1.00 98.44 103 PHE A C 1
ATOM 787 O O . PHE A 1 103 ? -0.537 -5.689 0.348 1.00 98.44 103 PHE A O 1
ATOM 794 N N . ILE A 1 104 ? 1.107 -6.151 1.785 1.00 98.25 104 ILE A N 1
ATOM 795 C CA . ILE A 1 104 ? 2.166 -6.115 0.771 1.00 98.25 104 ILE A CA 1
ATOM 796 C C . ILE A 1 104 ? 2.990 -7.398 0.828 1.00 98.25 104 ILE A C 1
ATOM 798 O O . ILE A 1 104 ? 3.589 -7.750 1.846 1.00 98.25 104 ILE A O 1
ATOM 802 N N . ARG A 1 105 ? 3.092 -8.071 -0.317 1.00 97.62 105 ARG A N 1
ATOM 803 C CA . ARG A 1 105 ? 3.976 -9.216 -0.523 1.00 97.62 105 ARG A CA 1
ATOM 804 C C . ARG A 1 105 ? 5.081 -8.841 -1.497 1.00 97.62 105 ARG A C 1
ATOM 806 O O . ARG A 1 105 ? 4.811 -8.286 -2.553 1.00 97.62 105 ARG A O 1
ATOM 813 N N . TYR A 1 106 ? 6.321 -9.183 -1.158 1.00 97.12 106 TYR A N 1
ATOM 814 C CA . TYR A 1 106 ? 7.428 -9.130 -2.111 1.00 97.12 106 TYR A CA 1
ATOM 815 C C . TYR A 1 106 ? 7.577 -10.492 -2.794 1.00 97.12 106 TYR A C 1
ATOM 817 O O . TYR A 1 106 ? 7.825 -11.495 -2.119 1.00 97.12 106 TYR A O 1
ATOM 825 N N . LEU A 1 107 ? 7.402 -10.519 -4.110 1.00 94.62 107 LEU A N 1
ATOM 826 C CA . LEU A 1 107 ? 7.599 -11.672 -4.978 1.00 94.62 107 LEU A CA 1
ATOM 827 C C . LEU A 1 107 ? 9.070 -11.690 -5.391 1.00 94.62 107 LEU A C 1
ATOM 829 O O . LEU A 1 107 ? 9.504 -10.850 -6.175 1.00 94.62 107 LEU A O 1
ATOM 833 N N . ARG A 1 108 ? 9.862 -12.592 -4.800 1.00 91.62 108 ARG A N 1
ATOM 834 C CA . ARG A 1 108 ? 11.319 -12.608 -5.016 1.00 91.62 108 ARG A CA 1
ATOM 835 C C . ARG A 1 108 ? 11.703 -12.999 -6.434 1.00 91.62 108 ARG A C 1
ATOM 837 O O . ARG A 1 108 ? 12.648 -12.421 -6.948 1.00 91.62 108 ARG A O 1
ATOM 844 N N . ASP A 1 109 ? 10.987 -13.953 -7.017 1.00 91.69 109 ASP A N 1
ATOM 845 C CA . ASP A 1 109 ? 11.318 -14.496 -8.336 1.00 91.69 109 ASP A CA 1
ATOM 846 C C . ASP A 1 109 ? 11.090 -13.462 -9.449 1.00 91.69 109 ASP A C 1
ATOM 848 O O . ASP A 1 109 ? 11.840 -13.432 -10.419 1.00 91.69 109 ASP A O 1
ATOM 852 N N . ASP A 1 110 ? 10.120 -12.562 -9.251 1.00 87.88 110 ASP A N 1
ATOM 853 C CA . ASP A 1 110 ? 9.775 -11.500 -10.204 1.00 87.88 110 ASP A CA 1
ATOM 854 C C . ASP A 1 110 ? 10.351 -10.124 -9.818 1.00 87.88 110 ASP A C 1
ATOM 856 O O . ASP A 1 110 ? 10.285 -9.177 -10.598 1.00 87.88 110 ASP A O 1
ATOM 860 N N . GLU A 1 111 ? 10.895 -9.990 -8.604 1.00 93.25 111 GLU A N 1
ATOM 861 C CA . GLU A 1 111 ? 11.343 -8.724 -7.999 1.00 93.25 111 GLU A CA 1
ATOM 862 C C . GLU A 1 111 ? 10.244 -7.643 -7.923 1.00 93.25 111 GLU A C 1
ATOM 864 O O . GLU A 1 111 ? 10.477 -6.440 -8.110 1.00 93.25 111 GLU A O 1
ATOM 869 N N . ARG A 1 112 ? 9.010 -8.066 -7.614 1.00 97.06 112 ARG A N 1
ATOM 870 C CA . ARG A 1 112 ? 7.820 -7.195 -7.593 1.00 97.06 112 ARG A CA 1
ATOM 871 C C . ARG A 1 112 ? 7.160 -7.136 -6.225 1.00 97.06 112 ARG A C 1
ATOM 873 O O . ARG A 1 112 ? 7.234 -8.056 -5.412 1.00 97.06 112 ARG A O 1
ATOM 880 N N . TYR A 1 113 ? 6.497 -6.019 -5.963 1.00 98.31 113 TYR A N 1
ATOM 881 C CA . TYR A 1 113 ? 5.628 -5.824 -4.812 1.00 98.31 113 TYR A CA 1
ATOM 882 C C . TYR A 1 113 ? 4.185 -5.981 -5.265 1.00 98.31 113 TYR A C 1
ATOM 884 O O . TYR A 1 113 ? 3.741 -5.234 -6.130 1.00 98.31 113 TYR A O 1
ATOM 892 N N . ALA A 1 114 ? 3.470 -6.919 -4.658 1.00 97.88 114 ALA A N 1
ATOM 893 C CA . ALA A 1 114 ? 2.065 -7.183 -4.922 1.00 97.88 114 ALA A CA 1
ATOM 894 C C . ALA A 1 114 ? 1.211 -6.821 -3.706 1.00 97.88 114 ALA A C 1
ATOM 896 O O . ALA A 1 114 ? 1.623 -7.029 -2.557 1.00 97.88 114 ALA A O 1
ATOM 897 N N . LEU A 1 115 ? 0.009 -6.317 -3.963 1.00 98.00 115 LEU A N 1
ATOM 898 C CA . LEU A 1 115 ? -1.005 -6.126 -2.941 1.00 98.00 115 LEU A CA 1
ATOM 899 C C . LEU A 1 115 ? -1.582 -7.487 -2.530 1.00 98.00 115 LEU A C 1
ATOM 901 O O . LEU A 1 115 ? -1.957 -8.308 -3.366 1.00 98.00 115 LEU A O 1
ATOM 905 N N . ILE A 1 116 ? -1.672 -7.731 -1.229 1.00 97.94 116 ILE A N 1
ATOM 906 C CA . ILE A 1 116 ? -2.497 -8.804 -0.677 1.00 97.94 116 ILE A CA 1
ATOM 907 C C . ILE A 1 116 ? -3.896 -8.214 -0.514 1.00 97.94 116 ILE A C 1
ATOM 909 O O . ILE A 1 116 ? -4.077 -7.292 0.279 1.00 97.94 116 ILE A O 1
ATOM 913 N N . ILE A 1 117 ? -4.864 -8.722 -1.277 1.00 96.69 117 ILE A N 1
ATOM 914 C CA . ILE A 1 117 ? -6.244 -8.222 -1.284 1.00 96.69 117 ILE A CA 1
ATOM 915 C C . ILE A 1 117 ? -7.051 -8.975 -0.217 1.00 96.69 117 ILE A C 1
ATOM 917 O O . ILE A 1 117 ? -7.253 -10.185 -0.362 1.00 96.69 117 ILE A O 1
ATOM 921 N N . PRO A 1 118 ? -7.516 -8.305 0.853 1.00 95.69 118 PRO A N 1
ATOM 922 C CA . PRO A 1 118 ? -8.397 -8.925 1.835 1.00 95.69 118 PRO A CA 1
ATOM 923 C C . PRO A 1 118 ? -9.752 -9.289 1.229 1.00 95.69 118 PRO A C 1
ATOM 925 O O . PRO A 1 118 ? -10.228 -8.643 0.296 1.00 95.69 118 PRO A O 1
ATOM 928 N N . ASP A 1 119 ? -10.442 -10.258 1.830 1.00 93.56 119 ASP A N 1
ATOM 929 C CA . ASP A 1 119 ? -11.770 -10.674 1.365 1.00 93.56 119 ASP A CA 1
ATOM 930 C C . ASP A 1 119 ? -12.790 -9.525 1.350 1.00 93.56 119 ASP A C 1
ATOM 932 O O . ASP A 1 119 ? -13.612 -9.453 0.439 1.00 93.56 119 ASP A O 1
ATOM 936 N N . ALA A 1 120 ? -12.687 -8.591 2.302 1.00 93.56 120 ALA A N 1
ATOM 937 C CA . ALA A 1 120 ? -13.540 -7.403 2.395 1.00 93.56 120 ALA A CA 1
ATOM 938 C C . ALA A 1 120 ? -13.327 -6.377 1.262 1.00 93.56 120 ALA A C 1
ATOM 940 O O . ALA A 1 120 ? -14.138 -5.460 1.112 1.00 93.56 120 ALA A O 1
ATOM 941 N N . ASP A 1 121 ? -12.253 -6.518 0.478 1.00 95.69 121 ASP A N 1
ATOM 942 C CA . ASP A 1 121 ? -11.914 -5.596 -0.606 1.00 95.69 121 ASP A CA 1
ATOM 943 C C . ASP A 1 121 ? -12.081 -6.191 -2.012 1.00 95.69 121 ASP A C 1
ATOM 945 O O . ASP A 1 121 ? -11.985 -5.463 -2.999 1.00 95.69 121 ASP A O 1
ATOM 949 N N . ARG A 1 122 ? -12.382 -7.492 -2.137 1.00 93.88 122 ARG A N 1
ATOM 950 C CA . ARG A 1 122 ? -12.499 -8.177 -3.443 1.00 93.88 122 ARG A CA 1
ATOM 951 C C . ARG A 1 122 ? -13.595 -7.619 -4.351 1.00 93.88 122 ARG A C 1
ATOM 953 O O . ARG A 1 122 ? -13.581 -7.853 -5.558 1.00 93.88 122 ARG A O 1
ATOM 960 N N . ASP A 1 123 ? -14.595 -6.948 -3.790 1.00 93.44 123 ASP A N 1
ATOM 961 C CA . ASP A 1 123 ? -15.684 -6.376 -4.577 1.00 93.44 123 ASP A CA 1
ATOM 962 C C . ASP A 1 123 ? -15.257 -5.118 -5.348 1.00 93.44 123 ASP A C 1
ATOM 964 O O . ASP A 1 123 ? -15.866 -4.825 -6.378 1.00 93.44 123 ASP A O 1
ATOM 968 N N . TRP A 1 124 ? -14.200 -4.424 -4.902 1.00 93.12 124 TRP A N 1
ATOM 969 C CA . TRP A 1 124 ? -13.725 -3.169 -5.499 1.00 93.12 124 TRP A CA 1
ATOM 970 C C . TRP A 1 124 ? -12.255 -3.182 -5.959 1.00 93.12 124 TRP A C 1
ATOM 972 O O . TRP A 1 124 ? -11.892 -2.344 -6.781 1.00 93.12 124 TRP A O 1
ATOM 982 N N . LEU A 1 125 ? -11.434 -4.124 -5.482 1.00 92.06 125 LEU A N 1
ATOM 983 C CA . LEU A 1 125 ? -10.079 -4.417 -5.972 1.00 92.06 125 LEU A CA 1
ATOM 984 C C . LEU A 1 125 ? -10.111 -5.711 -6.796 1.00 92.06 125 LEU A C 1
ATOM 986 O O . LEU A 1 125 ? -9.857 -6.794 -6.263 1.00 92.06 125 LEU A O 1
ATOM 990 N N . ARG A 1 126 ? -10.529 -5.598 -8.061 1.00 75.31 126 ARG A N 1
ATOM 991 C CA . ARG A 1 126 ? -10.625 -6.718 -9.008 1.00 75.31 126 ARG A CA 1
ATOM 992 C C . ARG A 1 126 ? -9.463 -6.742 -9.978 1.00 75.31 126 ARG A C 1
ATOM 994 O O . ARG A 1 126 ? -9.186 -5.663 -10.541 1.00 75.31 126 ARG A O 1
#

Secondary structure (DSSP, 8-state):
--------PPP-----------SSHHHHTT--B-TTHHHHSEEEETTEEEE--HHHHHHHHHHHHSTTSEEEHHHHHHHTT---SS--HHHHTTT-HHHHHHHEEEETTTTEEEE---GGGTTT--